Protein AF-A0A7C1KWA6-F1 (afdb_monomer_lite)

Foldseek 3Di:
DDDPPVNVVVVVVVVVVVVVVVVVVPPPPDPPVVVVVVQVPDDPVVVVVVVVVVVVVVLVVCVVVVQHDDFFQDDDPCQQQNWVPVDGGTGQPQLVLLVVLAAGDPRSLVCLLQLGGDLVSLVRNLSRNCNVVPPVCSVVSNVSNCVSRPPDD

Secondary structure (DSSP, 8-state):
----HHHHHHHHHHHHHHHHHHHHH----PPPHHHHHHHHTS-HHHHHHHHHHHHHHHHHHHHHTT-B---BSS--SHHHH--TTS-TTS-B-HHHHHHHT----HHHHHHHHTT-B-GGGHHHHHHHHHHHH-GGGHHHHHHHHHHHS----

Radius of gyration: 26.88 Å; chains: 1; bounding box: 91×32×49 Å

Structure (mmCIF, N/CA/C/O backbone):
data_AF-A0A7C1KWA6-F1
#
_entry.id   AF-A0A7C1KWA6-F1
#
loop_
_atom_site.group_PDB
_atom_site.id
_atom_site.type_symbol
_atom_site.label_atom_id
_atom_site.label_alt_id
_atom_site.label_comp_id
_atom_site.label_asym_id
_atom_site.label_entity_id
_atom_site.label_seq_id
_atom_site.pdbx_PDB_ins_code
_atom_site.Cartn_x
_atom_site.Cartn_y
_atom_site.Cartn_z
_atom_site.occupancy
_atom_site.B_iso_or_equiv
_atom_site.auth_seq_id
_atom_site.auth_comp_id
_atom_site.auth_asym_id
_atom_site.auth_atom_id
_atom_site.pdbx_PDB_model_num
ATOM 1 N N . MET A 1 1 ? 66.734 14.096 1.273 1.00 49.31 1 MET A N 1
ATOM 2 C CA . MET A 1 1 ? 66.541 13.446 -0.042 1.00 49.31 1 MET A CA 1
ATOM 3 C C . MET A 1 1 ? 65.956 14.486 -0.999 1.00 49.31 1 MET A C 1
ATOM 5 O O . MET A 1 1 ? 64.811 14.875 -0.817 1.00 49.31 1 MET A O 1
ATOM 9 N N . LYS A 1 2 ? 66.753 15.061 -1.915 1.00 52.41 2 LYS A N 1
ATOM 10 C CA . LYS A 1 2 ? 66.266 16.070 -2.876 1.00 52.41 2 LYS A CA 1
ATOM 11 C C . LYS A 1 2 ? 65.651 15.327 -4.060 1.00 52.41 2 LYS A C 1
ATOM 13 O O . LYS A 1 2 ? 66.386 14.837 -4.908 1.00 52.41 2 LYS A O 1
ATOM 18 N N . ILE A 1 3 ? 64.327 15.204 -4.090 1.00 55.47 3 ILE A N 1
ATOM 19 C CA . ILE A 1 3 ? 63.632 14.698 -5.277 1.00 55.47 3 ILE A CA 1
ATOM 20 C C . ILE A 1 3 ? 63.893 15.718 -6.388 1.00 55.47 3 ILE A C 1
ATOM 22 O O . ILE A 1 3 ? 63.566 16.899 -6.244 1.00 55.47 3 ILE A O 1
ATOM 26 N N . ALA A 1 4 ? 64.570 15.297 -7.456 1.00 57.50 4 ALA A N 1
ATOM 27 C CA . ALA A 1 4 ? 64.836 16.162 -8.594 1.00 57.50 4 ALA A CA 1
ATOM 28 C C . ALA A 1 4 ? 63.494 16.606 -9.191 1.00 57.50 4 ALA A C 1
ATOM 30 O O . ALA A 1 4 ? 62.612 15.780 -9.424 1.00 57.50 4 ALA A O 1
ATOM 31 N N . LYS A 1 5 ? 63.325 17.912 -9.436 1.00 59.81 5 LYS A N 1
ATOM 32 C CA . LYS A 1 5 ? 62.080 18.486 -9.983 1.00 59.81 5 LYS A CA 1
ATOM 33 C C . LYS A 1 5 ? 61.631 17.781 -11.276 1.00 59.81 5 LYS A C 1
ATOM 35 O O . LYS A 1 5 ? 60.437 17.690 -11.531 1.00 59.81 5 LYS A O 1
ATOM 40 N N . SER A 1 6 ? 62.572 17.220 -12.038 1.00 60.78 6 SER A N 1
ATOM 41 C CA . SER A 1 6 ? 62.321 16.410 -13.235 1.00 60.78 6 SER A CA 1
ATOM 42 C C . SER A 1 6 ? 61.564 15.104 -12.957 1.00 60.78 6 SER A C 1
ATOM 44 O O . SER A 1 6 ? 60.680 14.744 -13.728 1.00 60.78 6 SER A O 1
ATOM 46 N N . SER A 1 7 ? 61.847 14.416 -11.848 1.00 64.75 7 SER A N 1
ATOM 47 C CA . SER A 1 7 ? 61.179 13.158 -11.480 1.00 64.75 7 SER A CA 1
ATOM 48 C C . SER A 1 7 ? 59.737 13.374 -11.015 1.00 64.75 7 SER A C 1
ATOM 50 O O . SER A 1 7 ? 58.882 12.529 -11.262 1.00 64.75 7 SER A O 1
ATOM 52 N N . LEU A 1 8 ? 59.448 14.524 -10.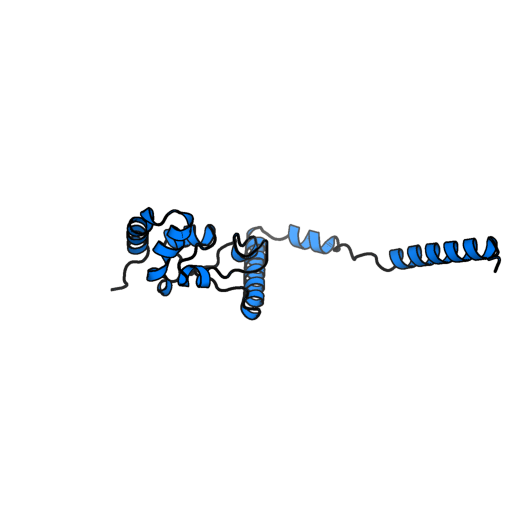394 1.00 70.56 8 LEU A N 1
ATOM 53 C CA . LEU A 1 8 ? 58.088 14.895 -9.994 1.00 70.56 8 LEU A CA 1
ATOM 54 C C . LEU A 1 8 ? 57.211 15.203 -11.218 1.00 70.56 8 LEU A C 1
ATOM 56 O O . LEU A 1 8 ? 56.071 14.755 -11.294 1.00 70.56 8 LEU A O 1
ATOM 60 N N . ILE A 1 9 ? 57.763 15.930 -12.196 1.00 74.75 9 ILE A N 1
ATOM 61 C CA . ILE A 1 9 ? 57.054 16.300 -13.429 1.00 74.75 9 ILE A CA 1
ATOM 62 C C . ILE A 1 9 ? 56.748 15.057 -14.274 1.00 74.75 9 ILE A C 1
ATOM 64 O O . ILE A 1 9 ? 55.634 14.917 -14.774 1.00 74.75 9 ILE A O 1
ATOM 68 N N . LEU A 1 10 ? 57.702 14.126 -14.386 1.00 76.69 10 LEU A N 1
ATOM 69 C CA . LEU A 1 10 ? 57.505 12.883 -15.134 1.00 76.69 10 LEU A CA 1
ATOM 70 C C . LEU A 1 10 ? 56.439 11.985 -14.485 1.00 76.69 10 LEU A C 1
ATOM 72 O O . LEU A 1 10 ? 55.601 11.421 -15.185 1.00 76.69 10 LEU A O 1
ATOM 76 N N . GLY A 1 11 ? 56.427 11.900 -13.150 1.00 79.62 11 GLY A N 1
ATOM 77 C CA . GLY A 1 11 ? 55.391 11.173 -12.414 1.00 79.62 11 GLY A CA 1
ATOM 78 C C . GLY A 1 11 ? 53.995 11.764 -12.629 1.00 79.62 11 GLY A C 1
ATOM 79 O O . GLY A 1 11 ? 53.047 11.025 -12.883 1.00 79.62 11 GLY A O 1
ATOM 80 N N . LEU A 1 12 ? 53.871 13.094 -12.605 1.00 78.81 12 LEU A N 1
ATOM 81 C CA . LEU A 1 12 ? 52.588 13.772 -12.810 1.00 78.81 12 LEU A CA 1
ATOM 82 C C . LEU A 1 12 ? 52.060 13.594 -14.244 1.00 78.81 12 LEU A C 1
ATOM 84 O O . LEU A 1 12 ? 50.865 13.380 -14.444 1.00 78.81 12 LEU A O 1
ATOM 88 N N . ALA A 1 13 ? 52.955 13.621 -15.235 1.00 81.56 13 ALA A N 1
ATOM 89 C CA . ALA A 1 13 ? 52.608 13.367 -16.631 1.00 81.56 13 ALA A CA 1
ATOM 90 C C . ALA A 1 13 ? 52.090 11.934 -16.844 1.00 81.56 13 ALA A C 1
ATOM 92 O O . ALA A 1 13 ? 51.097 11.740 -17.541 1.00 81.56 13 ALA A O 1
ATOM 93 N N . LEU A 1 14 ? 52.705 10.936 -16.200 1.00 82.44 14 LEU A N 1
ATOM 94 C CA . LEU A 1 14 ? 52.256 9.542 -16.289 1.00 82.44 14 LEU A CA 1
ATOM 95 C C . LEU A 1 14 ? 50.877 9.327 -15.656 1.00 82.44 14 LEU A C 1
ATOM 97 O O . LEU A 1 14 ? 50.058 8.613 -16.229 1.00 82.44 14 LEU A O 1
ATOM 101 N N . VAL A 1 15 ? 50.588 9.977 -14.524 1.00 81.38 15 VAL A N 1
ATOM 102 C CA . VAL A 1 15 ? 49.260 9.913 -13.887 1.00 81.38 15 VAL A CA 1
ATOM 103 C C . VAL A 1 15 ? 48.186 10.539 -14.780 1.00 81.38 15 VAL A C 1
ATOM 105 O O . VAL A 1 15 ? 47.103 9.974 -14.917 1.00 81.38 15 VAL A O 1
ATOM 108 N N . LEU A 1 16 ? 48.485 11.662 -15.438 1.00 78.06 16 LEU A N 1
ATOM 109 C CA . LEU A 1 16 ? 47.551 12.302 -16.369 1.00 78.06 16 LEU A CA 1
ATOM 110 C C . LEU A 1 16 ? 47.283 11.435 -17.605 1.00 78.06 16 LEU A C 1
ATOM 112 O O . LEU A 1 16 ? 46.129 11.276 -17.993 1.00 78.06 16 LEU A O 1
ATOM 116 N N . ILE A 1 17 ? 48.320 10.827 -18.188 1.00 80.38 17 ILE A N 1
ATOM 117 C CA . ILE A 1 17 ? 48.172 9.927 -19.343 1.00 80.38 17 ILE A CA 1
ATOM 118 C C . ILE A 1 17 ? 47.377 8.675 -18.952 1.00 80.38 17 ILE A C 1
ATOM 120 O O . ILE A 1 17 ? 46.470 8.275 -19.680 1.00 80.38 17 ILE A O 1
ATOM 124 N N . ALA A 1 18 ? 47.662 8.089 -17.785 1.00 76.44 18 ALA A N 1
ATOM 125 C CA . ALA A 1 18 ? 46.917 6.944 -17.273 1.00 76.44 18 ALA A CA 1
ATOM 126 C C . ALA A 1 18 ? 45.446 7.297 -17.000 1.00 76.44 18 ALA A C 1
ATOM 128 O O . ALA A 1 18 ? 44.563 6.536 -17.386 1.00 76.44 18 ALA A O 1
ATOM 129 N N . GLY A 1 19 ? 45.165 8.465 -16.412 1.00 72.12 19 GLY A N 1
ATOM 130 C CA . GLY A 1 19 ? 43.801 8.945 -16.175 1.00 72.12 19 GLY A CA 1
ATOM 131 C C . GLY A 1 19 ? 43.017 9.197 -17.467 1.00 72.12 19 GLY A C 1
ATOM 132 O O . GLY A 1 19 ? 41.851 8.815 -17.560 1.00 72.12 19 GLY A O 1
ATOM 133 N N . MET A 1 20 ? 43.659 9.767 -18.493 1.00 71.25 20 MET A N 1
ATOM 134 C CA . MET A 1 20 ? 43.040 9.965 -19.811 1.00 71.25 20 MET A CA 1
ATOM 135 C C . MET A 1 20 ? 42.781 8.638 -20.531 1.00 71.25 20 MET A C 1
ATOM 137 O O . MET A 1 20 ? 41.714 8.468 -21.116 1.00 71.25 20 MET A O 1
ATOM 141 N N . ALA A 1 21 ? 43.712 7.681 -20.456 1.00 68.62 21 ALA A N 1
ATOM 142 C CA . ALA A 1 21 ? 43.512 6.346 -21.014 1.00 68.62 21 ALA A CA 1
ATOM 143 C C . ALA A 1 21 ? 42.361 5.618 -20.302 1.00 68.62 21 ALA A C 1
ATOM 145 O O . ALA A 1 21 ? 41.465 5.095 -20.959 1.00 68.62 21 ALA A O 1
ATOM 146 N N . PHE A 1 22 ? 42.325 5.651 -18.967 1.00 64.88 22 PHE A N 1
ATOM 147 C CA . PHE A 1 22 ? 41.283 4.994 -18.175 1.00 64.88 22 PHE A CA 1
ATOM 148 C C . PHE A 1 22 ? 39.890 5.589 -18.442 1.00 64.88 22 PHE A C 1
ATOM 150 O O . PHE A 1 22 ? 38.927 4.846 -18.619 1.00 64.88 22 PHE A O 1
ATOM 157 N N . GLY A 1 23 ? 39.785 6.916 -18.581 1.00 59.53 23 GLY A N 1
ATOM 158 C CA . GLY A 1 23 ? 38.534 7.583 -18.959 1.00 59.53 23 GLY A CA 1
ATOM 159 C C . GLY A 1 23 ? 38.068 7.283 -20.390 1.00 59.53 23 GLY A C 1
ATOM 160 O O . GLY A 1 23 ? 36.869 7.306 -20.656 1.00 59.53 23 GLY A O 1
ATOM 161 N N . TYR A 1 24 ? 38.985 6.964 -21.310 1.00 63.22 24 TYR A N 1
ATOM 162 C CA . TYR A 1 24 ? 38.635 6.601 -22.689 1.00 63.22 24 TYR A CA 1
ATOM 163 C C . TYR A 1 24 ? 38.094 5.166 -22.802 1.00 63.22 24 TYR A C 1
ATOM 165 O O . TYR A 1 24 ? 37.230 4.904 -23.639 1.00 63.22 24 TYR A O 1
ATOM 173 N N . PHE A 1 25 ? 38.567 4.246 -21.952 1.00 60.41 25 PHE A N 1
ATOM 174 C CA . PHE A 1 25 ? 38.104 2.852 -21.927 1.00 60.41 25 PHE A CA 1
ATOM 175 C C . PHE A 1 25 ? 36.845 2.634 -21.078 1.00 60.41 25 PHE A C 1
ATOM 177 O O . PHE A 1 25 ? 36.093 1.702 -21.351 1.00 60.41 25 PHE A O 1
ATOM 184 N N . ILE A 1 26 ? 36.564 3.507 -20.106 1.00 57.12 26 ILE A N 1
ATOM 185 C CA . ILE A 1 26 ? 35.307 3.503 -19.344 1.00 57.12 26 ILE A CA 1
ATOM 186 C C . ILE A 1 26 ? 34.389 4.589 -19.903 1.00 57.12 26 ILE A C 1
ATOM 188 O O . ILE A 1 26 ? 34.019 5.547 -19.226 1.00 57.12 26 ILE A O 1
ATOM 192 N N . LYS A 1 27 ? 34.014 4.458 -21.175 1.00 52.19 27 LYS A N 1
ATOM 193 C CA . LYS A 1 27 ? 32.840 5.169 -21.675 1.00 52.19 27 LYS A CA 1
ATOM 194 C C . LYS A 1 27 ? 31.631 4.385 -21.157 1.00 52.19 27 LYS A C 1
ATOM 196 O O . LYS A 1 27 ? 31.478 3.238 -21.579 1.00 52.19 27 LYS A O 1
ATOM 201 N N . PRO A 1 28 ? 30.795 4.922 -20.246 1.00 56.25 28 PRO A N 1
ATOM 202 C CA . PRO A 1 28 ? 29.521 4.282 -19.964 1.00 56.25 28 PRO A CA 1
ATOM 203 C C . PRO A 1 28 ? 28.805 4.164 -21.306 1.00 56.25 28 PRO A C 1
ATOM 205 O O . PRO A 1 28 ? 28.683 5.151 -22.036 1.00 56.25 28 PRO A O 1
ATOM 208 N N . SER A 1 29 ? 28.442 2.942 -21.679 1.00 59.16 29 SER A N 1
ATOM 209 C CA . SER A 1 29 ? 27.668 2.667 -22.879 1.00 59.16 29 SER A CA 1
ATOM 210 C C . SER A 1 29 ? 26.375 3.464 -22.780 1.00 59.16 29 SER A C 1
ATOM 212 O O . SER A 1 29 ? 25.447 3.066 -22.077 1.00 59.16 29 SER A O 1
ATOM 214 N N . ALA A 1 30 ? 26.344 4.627 -23.433 1.00 56.38 30 ALA A N 1
ATOM 215 C CA . ALA A 1 30 ? 25.108 5.343 -23.670 1.00 56.38 30 ALA A CA 1
ATOM 216 C C . ALA A 1 30 ? 24.150 4.349 -24.344 1.00 56.38 30 ALA A C 1
ATOM 218 O O . ALA A 1 30 ? 24.596 3.619 -25.239 1.00 56.38 30 ALA A O 1
ATOM 219 N N . PRO A 1 31 ? 22.884 4.256 -23.902 1.00 55.25 31 PRO A N 1
ATOM 220 C CA . PRO A 1 31 ? 21.927 3.369 -24.546 1.00 55.25 31 PRO A CA 1
ATOM 221 C C . PRO A 1 31 ? 21.910 3.693 -26.041 1.00 55.25 31 PRO A C 1
ATOM 223 O O . PRO A 1 31 ? 21.858 4.866 -26.417 1.00 55.25 31 PRO A O 1
ATOM 226 N N . SER A 1 32 ? 22.043 2.667 -26.884 1.00 58.00 32 SER A N 1
ATOM 227 C CA . SER A 1 32 ? 22.059 2.850 -28.335 1.00 58.00 32 SER A CA 1
ATOM 228 C C . SER A 1 32 ? 20.782 3.569 -28.777 1.00 58.00 32 SER A C 1
ATOM 230 O O . SER A 1 32 ? 19.706 3.339 -28.219 1.00 58.00 32 SER A O 1
ATOM 232 N N . GLU A 1 33 ? 20.884 4.444 -29.783 1.00 59.38 33 GLU A N 1
ATOM 233 C CA . GLU A 1 33 ? 19.722 5.148 -30.351 1.00 59.38 33 GLU A CA 1
ATOM 234 C C . GLU A 1 33 ? 18.602 4.172 -30.770 1.00 59.38 33 GLU A C 1
ATOM 236 O O . GLU A 1 33 ? 17.418 4.499 -30.662 1.00 59.38 33 GLU A O 1
ATOM 241 N N . ASP A 1 34 ? 18.966 2.936 -31.124 1.00 59.53 34 ASP A N 1
ATOM 242 C CA . ASP A 1 34 ? 18.053 1.841 -31.461 1.00 59.53 34 ASP A CA 1
ATOM 243 C C . ASP A 1 34 ? 17.096 1.457 -30.317 1.00 59.53 34 ASP A C 1
ATOM 245 O O . ASP A 1 34 ? 15.926 1.152 -30.560 1.00 59.53 34 ASP A O 1
ATOM 249 N N . HIS A 1 35 ? 17.539 1.521 -29.056 1.00 60.09 35 HIS A N 1
ATOM 250 C CA . HIS A 1 35 ? 16.692 1.207 -27.897 1.00 60.09 35 HIS A CA 1
ATOM 251 C C . HIS A 1 35 ? 15.621 2.285 -27.664 1.00 60.09 35 HIS A C 1
ATOM 253 O O . HIS A 1 35 ? 14.471 1.978 -27.345 1.00 60.09 35 HIS A O 1
ATOM 259 N N . LEU A 1 36 ? 15.969 3.555 -27.888 1.00 59.09 36 LEU A N 1
ATOM 260 C CA . LEU A 1 36 ? 15.028 4.679 -27.826 1.00 59.09 36 LEU A CA 1
ATOM 261 C C . LEU A 1 36 ? 14.033 4.661 -28.998 1.00 59.09 36 LEU A C 1
ATOM 263 O O . LEU A 1 36 ? 12.856 4.980 -28.807 1.00 59.09 36 LEU A O 1
ATOM 267 N N . ALA A 1 37 ? 14.473 4.248 -30.189 1.00 61.12 37 ALA A N 1
ATOM 268 C CA . ALA A 1 37 ? 13.608 4.076 -31.355 1.00 61.12 37 ALA A CA 1
ATOM 269 C C . ALA A 1 37 ? 12.593 2.932 -31.167 1.00 61.12 37 ALA A C 1
ATOM 271 O O . ALA A 1 37 ? 11.423 3.085 -31.519 1.00 61.12 37 ALA A O 1
ATOM 272 N N . MET A 1 38 ? 12.997 1.821 -30.539 1.00 60.56 38 MET A N 1
ATOM 273 C CA . MET A 1 38 ? 12.090 0.714 -30.206 1.00 60.56 38 MET A CA 1
ATOM 274 C C . MET A 1 38 ? 10.971 1.117 -29.238 1.00 60.56 38 MET A C 1
ATOM 276 O O . MET A 1 38 ? 9.838 0.671 -29.409 1.00 60.56 38 MET A O 1
ATOM 280 N N . ILE A 1 39 ? 11.252 1.965 -28.242 1.00 61.91 39 ILE A N 1
ATOM 281 C CA . ILE A 1 39 ? 10.225 2.448 -27.300 1.00 61.91 39 ILE A CA 1
ATOM 282 C C . ILE A 1 39 ? 9.247 3.399 -28.005 1.00 61.91 39 ILE A C 1
ATOM 284 O O . ILE A 1 39 ? 8.039 3.296 -27.800 1.00 61.91 39 ILE A O 1
ATOM 288 N N . LYS A 1 40 ? 9.746 4.282 -28.881 1.00 65.44 40 LYS A N 1
ATOM 289 C CA . LYS A 1 40 ? 8.910 5.237 -29.632 1.00 65.44 40 LYS A CA 1
ATOM 290 C C . LYS A 1 40 ? 7.966 4.587 -30.648 1.00 65.44 40 LYS A C 1
ATOM 292 O O . LYS A 1 40 ? 6.951 5.195 -30.970 1.00 65.44 40 LYS A O 1
ATOM 297 N N . ASN A 1 41 ? 8.277 3.385 -31.132 1.00 74.88 41 ASN A N 1
ATOM 298 C CA . ASN A 1 41 ? 7.456 2.683 -32.124 1.00 74.88 41 ASN A CA 1
ATOM 299 C C . ASN A 1 41 ? 6.311 1.850 -31.522 1.00 74.88 41 ASN A C 1
ATOM 301 O O . ASN A 1 41 ? 5.496 1.327 -32.279 1.00 74.88 41 ASN A O 1
ATOM 305 N N . LYS A 1 42 ? 6.228 1.720 -30.192 1.00 81.31 42 LYS A N 1
ATOM 306 C CA . LYS A 1 42 ? 5.122 1.019 -29.525 1.00 81.31 42 LYS A CA 1
ATOM 307 C C . LYS A 1 42 ? 3.917 1.934 -29.344 1.00 81.31 42 LYS A C 1
ATOM 309 O O . LYS A 1 42 ? 4.064 3.103 -28.981 1.00 81.31 42 LYS A O 1
ATOM 314 N N . SER A 1 43 ? 2.721 1.384 -29.505 1.00 92.06 43 SER A N 1
ATOM 315 C CA . SER A 1 43 ? 1.480 2.051 -29.112 1.00 92.06 43 SER A CA 1
ATOM 316 C C . SER A 1 43 ? 1.437 2.302 -27.600 1.00 92.06 43 SER A C 1
ATOM 318 O O . SER A 1 43 ? 2.094 1.620 -26.813 1.00 92.06 43 SER A O 1
ATOM 320 N N . ILE A 1 44 ? 0.625 3.269 -27.167 1.00 90.31 44 ILE A N 1
ATOM 321 C CA . ILE A 1 44 ? 0.434 3.559 -25.735 1.00 90.31 44 ILE A CA 1
ATOM 322 C C . ILE A 1 44 ? -0.102 2.337 -24.974 1.00 90.31 44 ILE A C 1
ATOM 324 O O . ILE A 1 44 ? 0.286 2.113 -23.830 1.00 90.31 44 ILE A O 1
ATOM 328 N N . ALA A 1 45 ? -0.954 1.524 -25.606 1.00 91.81 45 ALA A N 1
ATOM 329 C CA . ALA A 1 45 ? -1.467 0.295 -25.006 1.00 91.81 45 ALA A CA 1
ATOM 330 C C . ALA A 1 45 ? -0.335 -0.707 -24.724 1.00 91.81 45 ALA A C 1
ATOM 332 O O . ALA A 1 45 ? -0.200 -1.175 -23.596 1.00 91.81 45 ALA A O 1
ATOM 333 N N . GLU A 1 46 ? 0.542 -0.944 -25.703 1.00 90.44 46 GLU A N 1
ATOM 334 C CA . GLU A 1 46 ? 1.704 -1.828 -25.540 1.00 90.44 46 GLU A CA 1
ATOM 335 C C . GLU A 1 46 ? 2.701 -1.290 -24.506 1.00 90.44 46 GLU A C 1
ATOM 337 O O . GLU A 1 46 ? 3.306 -2.059 -23.760 1.00 90.44 46 GLU A O 1
ATOM 342 N N . GLN A 1 47 ? 2.882 0.032 -24.435 1.00 90.06 47 GLN A N 1
ATOM 343 C CA . GLN A 1 47 ? 3.715 0.653 -23.403 1.00 90.06 47 GLN A CA 1
ATOM 344 C C . GLN A 1 47 ? 3.122 0.440 -22.004 1.00 90.06 47 GLN A C 1
ATOM 346 O O . GLN A 1 47 ? 3.862 0.120 -21.074 1.00 90.06 47 GLN A O 1
ATOM 351 N N . ARG A 1 48 ? 1.797 0.569 -21.854 1.00 90.31 48 ARG A N 1
ATOM 352 C CA . ARG A 1 48 ? 1.095 0.333 -20.586 1.00 90.31 48 ARG A CA 1
ATOM 353 C C . ARG A 1 48 ? 1.217 -1.121 -20.136 1.00 90.31 48 ARG A C 1
ATOM 355 O O . ARG A 1 48 ? 1.540 -1.356 -18.978 1.00 90.31 48 ARG A O 1
ATOM 362 N N . GLU A 1 49 ? 0.980 -2.080 -21.026 1.00 91.75 49 GLU A N 1
ATOM 363 C CA . GLU A 1 49 ? 1.109 -3.510 -20.710 1.00 91.75 49 GLU A CA 1
ATOM 364 C C . GLU A 1 49 ? 2.545 -3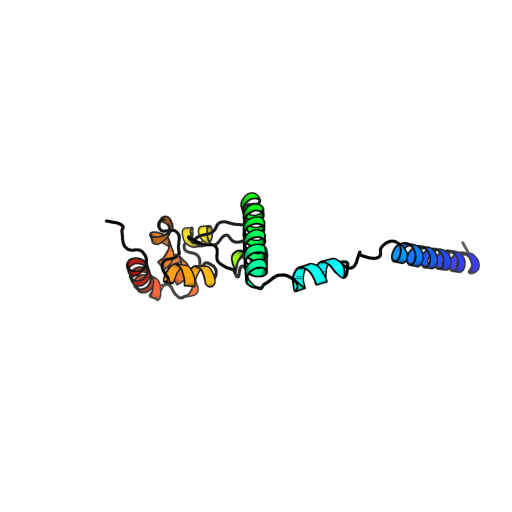.881 -20.331 1.00 91.75 49 GLU A C 1
ATOM 366 O O . GLU A 1 49 ? 2.766 -4.555 -19.325 1.00 91.75 49 GLU A O 1
ATOM 371 N N . ALA A 1 50 ? 3.531 -3.375 -21.079 1.00 90.12 50 ALA A N 1
ATOM 372 C CA . ALA A 1 50 ? 4.938 -3.569 -20.745 1.00 90.12 50 ALA A CA 1
ATOM 373 C C . ALA A 1 50 ? 5.277 -2.988 -19.364 1.00 90.12 50 ALA A C 1
ATOM 375 O O . ALA A 1 50 ? 5.994 -3.619 -18.590 1.00 90.12 50 ALA A O 1
ATOM 376 N N . TRP A 1 51 ? 4.745 -1.807 -19.038 1.00 90.00 51 TRP A N 1
ATOM 377 C CA . TRP A 1 51 ? 4.949 -1.190 -17.733 1.00 90.00 51 TRP A CA 1
ATOM 378 C C . TRP A 1 51 ? 4.310 -2.008 -16.593 1.00 90.00 51 TRP A C 1
ATOM 380 O O . TRP A 1 51 ? 4.968 -2.218 -15.576 1.00 90.00 51 TRP A O 1
ATOM 390 N N . ILE A 1 52 ? 3.091 -2.534 -16.773 1.00 90.88 52 ILE A N 1
ATOM 391 C CA . ILE A 1 52 ? 2.437 -3.415 -15.784 1.00 90.88 52 ILE A CA 1
ATOM 392 C C . ILE A 1 52 ? 3.292 -4.662 -15.523 1.00 90.88 52 ILE A C 1
ATOM 394 O O . ILE A 1 52 ? 3.548 -4.990 -14.368 1.00 90.88 52 ILE A O 1
ATOM 398 N N . GLY A 1 53 ? 3.809 -5.305 -16.575 1.00 92.12 53 GLY A N 1
ATOM 399 C CA . GLY A 1 53 ? 4.674 -6.479 -16.419 1.00 92.12 53 GLY A CA 1
ATOM 400 C C . GLY A 1 53 ? 5.974 -6.177 -15.663 1.00 92.12 53 GLY A C 1
ATOM 401 O O . GLY A 1 53 ? 6.394 -6.956 -14.809 1.00 92.12 53 GLY A O 1
ATOM 402 N N . ILE A 1 54 ? 6.594 -5.020 -15.921 1.00 91.81 54 ILE A N 1
ATOM 403 C CA . ILE A 1 54 ? 7.776 -4.563 -15.168 1.00 91.81 54 ILE A CA 1
ATOM 404 C C . ILE A 1 54 ? 7.413 -4.324 -13.696 1.00 91.81 54 ILE A C 1
ATOM 406 O O . ILE A 1 54 ? 8.143 -4.744 -12.801 1.00 91.81 54 ILE A O 1
ATOM 410 N N . ALA A 1 55 ? 6.277 -3.677 -13.442 1.00 90.75 55 ALA A N 1
ATOM 411 C CA . ALA A 1 55 ? 5.779 -3.404 -12.102 1.00 90.75 55 ALA A CA 1
ATOM 412 C C . ALA A 1 55 ? 5.516 -4.688 -11.297 1.00 90.75 55 ALA A C 1
ATOM 414 O O . ALA A 1 55 ? 5.897 -4.762 -10.128 1.00 90.75 55 ALA A O 1
ATOM 415 N N . ASP A 1 56 ? 4.905 -5.700 -11.917 1.00 92.00 56 ASP A N 1
ATOM 416 C CA . ASP A 1 56 ? 4.696 -7.019 -11.310 1.00 92.00 56 ASP A CA 1
ATOM 417 C C . ASP A 1 56 ? 6.030 -7.697 -10.961 1.00 92.00 56 ASP A C 1
ATOM 419 O O . ASP A 1 56 ? 6.176 -8.225 -9.858 1.00 92.00 56 ASP A O 1
ATOM 423 N N . SER A 1 57 ? 7.022 -7.627 -11.857 1.00 93.31 57 SER A N 1
ATOM 424 C CA . SER A 1 57 ? 8.359 -8.195 -11.623 1.00 93.31 57 SER A CA 1
ATOM 425 C C . SER A 1 57 ? 9.056 -7.552 -10.424 1.00 93.31 57 SER A C 1
ATOM 427 O O . SER A 1 57 ? 9.540 -8.262 -9.546 1.00 93.31 57 SER A O 1
ATOM 429 N N . ILE A 1 58 ? 9.060 -6.215 -10.349 1.00 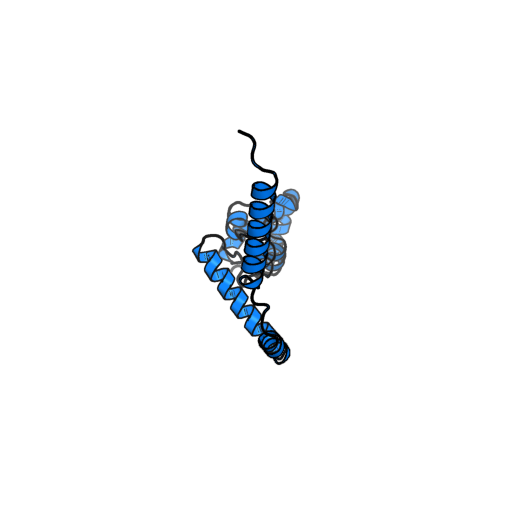90.81 58 ILE A N 1
ATOM 430 C CA . ILE A 1 58 ? 9.669 -5.469 -9.235 1.00 90.81 58 ILE A CA 1
ATOM 431 C C . ILE A 1 58 ? 9.021 -5.867 -7.907 1.00 90.81 58 ILE A C 1
ATOM 433 O O . ILE A 1 58 ? 9.716 -6.140 -6.931 1.00 90.81 58 ILE A O 1
ATOM 437 N N . ARG A 1 59 ? 7.686 -5.940 -7.865 1.00 90.75 59 ARG A N 1
ATOM 438 C CA . ARG A 1 59 ? 6.962 -6.362 -6.660 1.00 90.75 59 ARG A CA 1
ATOM 439 C C . ARG A 1 59 ? 7.305 -7.791 -6.251 1.00 90.75 59 ARG A C 1
ATOM 441 O O . ARG A 1 59 ? 7.454 -8.046 -5.061 1.00 90.75 59 ARG A O 1
ATOM 448 N N . GLY A 1 60 ? 7.457 -8.702 -7.213 1.00 92.38 60 GLY A N 1
ATOM 449 C CA . GLY A 1 60 ? 7.888 -10.076 -6.953 1.00 92.38 60 GLY A CA 1
ATOM 450 C C . GLY A 1 60 ? 9.272 -10.146 -6.303 1.00 92.38 60 GLY A C 1
ATOM 451 O O . GLY A 1 60 ? 9.442 -10.839 -5.302 1.00 92.38 60 GLY A O 1
ATOM 452 N N . GLU A 1 61 ? 10.238 -9.384 -6.820 1.00 92.38 61 GLU A N 1
ATOM 453 C CA . GLU A 1 61 ? 11.586 -9.291 -6.241 1.00 92.38 61 GLU A CA 1
ATOM 454 C C . GLU A 1 61 ? 11.554 -8.702 -4.824 1.00 92.38 61 GLU A C 1
ATOM 456 O O . GLU A 1 61 ? 12.096 -9.297 -3.892 1.00 92.38 61 GLU A O 1
ATOM 461 N N . LEU A 1 62 ? 10.833 -7.594 -4.621 1.00 89.94 62 LEU A N 1
ATOM 462 C CA . LEU A 1 62 ? 10.674 -6.988 -3.297 1.00 89.94 62 LEU A CA 1
ATOM 463 C C . LEU A 1 62 ? 9.988 -7.938 -2.305 1.00 89.94 62 LEU A C 1
ATOM 465 O O . LEU A 1 62 ? 10.380 -7.988 -1.141 1.00 89.94 62 LEU A O 1
ATOM 469 N N . ALA A 1 63 ? 9.000 -8.721 -2.745 1.00 91.38 63 ALA A N 1
ATOM 470 C CA . ALA A 1 63 ? 8.316 -9.693 -1.893 1.00 91.38 63 ALA A CA 1
ATOM 471 C C . ALA A 1 63 ? 9.275 -10.795 -1.420 1.00 91.38 63 ALA A C 1
ATOM 473 O O . ALA A 1 63 ? 9.260 -11.165 -0.247 1.00 91.38 63 ALA A O 1
ATOM 474 N N . MET A 1 64 ? 10.155 -11.278 -2.304 1.00 93.00 64 MET A N 1
ATOM 475 C CA . MET A 1 64 ? 11.195 -12.250 -1.945 1.00 93.00 64 MET A CA 1
ATOM 476 C C . MET A 1 64 ? 12.208 -11.688 -0.941 1.00 93.00 64 MET A C 1
ATOM 478 O O . MET A 1 64 ? 12.737 -12.438 -0.122 1.00 93.00 64 MET A O 1
ATOM 482 N N . GLU A 1 65 ? 12.461 -10.381 -0.981 1.00 90.88 65 GLU A N 1
ATOM 483 C CA . GLU A 1 65 ? 13.307 -9.678 -0.012 1.00 90.88 65 GLU A CA 1
ATOM 484 C C . GLU A 1 65 ? 12.575 -9.312 1.293 1.00 90.88 65 GLU A C 1
ATOM 486 O O . GLU A 1 65 ? 13.194 -8.757 2.199 1.00 90.88 65 GLU A O 1
ATOM 491 N N . GLY A 1 66 ? 11.273 -9.608 1.410 1.00 89.44 66 GLY A N 1
ATOM 492 C CA . GLY A 1 66 ? 10.448 -9.217 2.560 1.00 89.44 66 GLY A CA 1
ATOM 493 C C . GLY A 1 66 ? 10.091 -7.727 2.598 1.00 89.44 66 GLY A C 1
ATOM 494 O O . GLY A 1 66 ? 9.659 -7.223 3.630 1.00 89.44 66 GLY A O 1
ATOM 495 N N . LYS A 1 67 ? 10.265 -7.021 1.478 1.00 88.25 67 LYS A N 1
ATOM 496 C CA . LYS A 1 67 ? 10.059 -5.573 1.316 1.00 88.25 67 LYS A CA 1
ATOM 497 C C . LYS A 1 67 ? 8.727 -5.213 0.665 1.00 88.25 67 LYS A C 1
ATOM 499 O O . LYS A 1 67 ? 8.486 -4.050 0.348 1.00 88.25 67 LYS A O 1
ATOM 504 N N . TYR A 1 68 ? 7.873 -6.196 0.410 1.00 90.69 68 TYR A N 1
ATOM 505 C CA . TYR A 1 68 ? 6.572 -5.985 -0.208 1.00 90.69 68 TYR A CA 1
ATOM 506 C C . TYR A 1 68 ? 5.532 -6.930 0.388 1.00 90.69 68 TYR A C 1
ATOM 508 O O . TYR A 1 68 ? 5.637 -8.146 0.245 1.00 90.69 68 TYR A O 1
ATOM 516 N N . ASP A 1 69 ? 4.519 -6.349 1.025 1.00 90.81 69 ASP A N 1
ATOM 517 C CA . ASP A 1 69 ? 3.371 -7.038 1.610 1.00 90.81 69 ASP A CA 1
ATOM 518 C C . ASP A 1 69 ? 2.112 -6.180 1.406 1.00 90.81 69 ASP A C 1
ATOM 520 O O . ASP A 1 69 ? 1.800 -5.262 2.175 1.00 90.81 69 ASP A O 1
ATOM 524 N N . CYS A 1 70 ? 1.435 -6.415 0.279 1.00 91.69 70 CYS A N 1
ATOM 525 C CA . CYS A 1 70 ? 0.306 -5.599 -0.156 1.00 91.69 70 CYS A CA 1
ATOM 526 C C . CYS A 1 70 ? -0.952 -5.875 0.674 1.00 91.69 70 CYS A C 1
ATOM 528 O O . CYS A 1 70 ? -1.265 -7.017 0.994 1.00 91.69 70 CYS A O 1
ATOM 530 N N . CYS A 1 71 ? -1.705 -4.818 0.972 1.00 93.69 71 CYS A N 1
ATOM 531 C CA . CYS A 1 71 ? -2.954 -4.875 1.731 1.00 93.69 71 CYS A CA 1
ATOM 532 C C . CYS A 1 71 ? -4.219 -4.725 0.868 1.00 93.69 71 CYS A C 1
ATOM 534 O O . CYS A 1 71 ? -5.309 -4.562 1.419 1.00 93.69 71 CYS A O 1
ATOM 536 N N . LEU A 1 72 ? 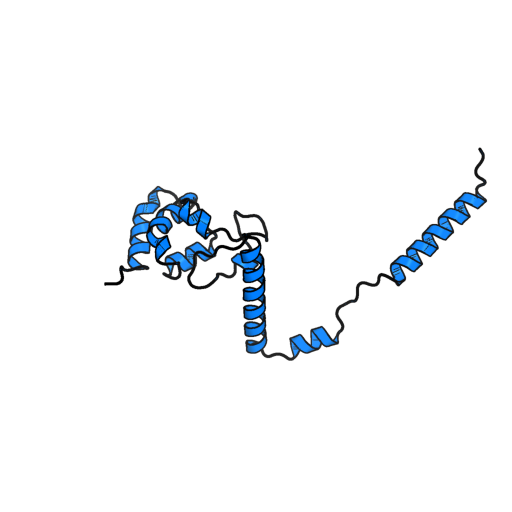-4.067 -4.716 -0.460 1.00 95.06 72 LEU A N 1
ATOM 537 C CA . LEU A 1 72 ? -5.124 -4.467 -1.442 1.00 95.06 72 LEU A CA 1
ATOM 538 C C . LEU A 1 72 ? -5.322 -5.677 -2.360 1.00 95.06 72 LEU A C 1
ATOM 540 O O . LEU A 1 72 ? -4.376 -6.428 -2.601 1.00 95.06 72 LEU A O 1
ATOM 544 N N . ASP A 1 73 ? -6.512 -5.793 -2.949 1.00 93.50 73 ASP A N 1
ATOM 545 C CA . ASP A 1 73 ? -6.824 -6.788 -3.985 1.00 93.50 73 ASP A CA 1
ATOM 546 C C . ASP A 1 73 ? -5.980 -6.580 -5.247 1.00 93.50 73 ASP A C 1
ATOM 548 O O . ASP A 1 73 ? -5.564 -7.529 -5.918 1.00 93.50 73 ASP A O 1
ATOM 552 N N . LYS A 1 74 ? -5.725 -5.309 -5.581 1.00 91.50 74 LYS A N 1
ATOM 553 C CA . LYS A 1 74 ? -4.828 -4.899 -6.659 1.00 91.50 74 LYS A CA 1
ATOM 554 C C . LYS A 1 74 ? -3.766 -3.948 -6.116 1.00 91.50 74 LYS A C 1
ATOM 556 O O . LYS A 1 74 ? -4.103 -2.992 -5.422 1.00 91.50 74 LYS A O 1
ATOM 561 N N . PRO A 1 75 ? -2.487 -4.161 -6.456 1.00 90.50 75 PRO A N 1
ATOM 562 C CA . PRO A 1 75 ? -1.412 -3.285 -6.011 1.00 90.50 75 PRO A CA 1
ATOM 563 C C . PRO A 1 75 ? -1.609 -1.834 -6.451 1.00 90.50 75 PRO A C 1
ATOM 565 O O . PRO A 1 75 ? -1.859 -1.568 -7.626 1.00 90.50 75 PRO A O 1
ATOM 568 N N . CYS A 1 76 ? -1.428 -0.903 -5.515 1.00 87.81 76 CYS A N 1
ATOM 569 C CA . CYS A 1 76 ? -1.411 0.528 -5.802 1.00 87.81 76 CYS A CA 1
ATOM 570 C C . CYS A 1 76 ? -0.118 0.942 -6.529 1.00 87.81 76 CYS A C 1
ATOM 572 O O . CYS A 1 76 ? 0.818 0.157 -6.687 1.00 87.81 76 CYS A O 1
ATOM 574 N N . TRP A 1 77 ? -0.023 2.189 -6.970 1.00 85.12 77 TRP A N 1
ATOM 575 C CA . TRP A 1 77 ? 1.146 2.709 -7.678 1.00 85.12 77 TRP A CA 1
ATOM 576 C C . TRP A 1 77 ? 2.283 3.108 -6.730 1.00 85.12 77 TRP A C 1
ATOM 578 O O . TRP A 1 77 ? 3.470 2.948 -7.039 1.00 85.12 77 TRP A O 1
ATOM 588 N N . TYR A 1 78 ? 1.927 3.566 -5.532 1.00 85.94 78 TYR A N 1
ATOM 589 C CA . TYR A 1 78 ? 2.870 4.008 -4.506 1.00 85.94 78 TYR A CA 1
ATOM 590 C C . TYR A 1 78 ? 3.811 2.895 -4.061 1.00 85.94 78 TYR A C 1
ATOM 592 O O . TYR A 1 78 ? 4.978 3.166 -3.788 1.00 85.94 78 TYR A O 1
ATOM 600 N N . CYS A 1 79 ? 3.377 1.635 -4.104 1.00 79.81 79 CYS A N 1
ATOM 601 C CA . CYS A 1 79 ? 4.240 0.516 -3.732 1.00 79.81 79 CYS A CA 1
ATOM 602 C C . CYS A 1 79 ? 5.516 0.380 -4.587 1.00 79.81 79 CYS A C 1
ATOM 604 O O . CYS A 1 79 ? 6.457 -0.273 -4.150 1.00 79.81 79 CYS A O 1
ATOM 606 N N . ILE A 1 80 ? 5.564 1.005 -5.771 1.00 82.06 80 ILE A N 1
ATOM 607 C CA . ILE A 1 80 ? 6.745 1.029 -6.650 1.00 82.06 80 ILE A CA 1
ATOM 608 C C . ILE A 1 80 ? 7.407 2.411 -6.669 1.00 82.06 80 ILE A C 1
ATOM 610 O O . ILE A 1 80 ? 8.621 2.507 -6.822 1.00 82.06 80 ILE A O 1
ATOM 614 N N . GLN A 1 81 ? 6.633 3.493 -6.544 1.00 76.31 81 GLN A N 1
ATOM 615 C CA . GLN A 1 81 ? 7.165 4.851 -6.701 1.00 76.31 81 GLN A CA 1
ATOM 616 C C . GLN A 1 81 ? 7.554 5.543 -5.400 1.00 76.31 81 GLN A C 1
ATOM 618 O O . GLN A 1 81 ? 8.509 6.320 -5.373 1.00 76.31 81 GLN A O 1
ATOM 623 N N . LYS A 1 82 ? 6.759 5.359 -4.346 1.00 68.00 82 LYS A N 1
ATOM 624 C CA . LYS A 1 82 ? 6.868 6.141 -3.119 1.00 68.00 82 LYS A CA 1
ATOM 625 C C . LYS A 1 82 ? 6.125 5.452 -1.989 1.00 68.00 82 LYS A C 1
ATOM 627 O O . LYS A 1 82 ? 4.911 5.314 -2.036 1.00 68.00 82 LYS A O 1
ATOM 632 N N . THR A 1 83 ? 6.826 5.174 -0.903 1.00 59.53 83 THR A N 1
ATOM 633 C CA . THR A 1 83 ? 6.246 4.610 0.320 1.00 59.53 83 THR A CA 1
ATOM 634 C C . THR A 1 83 ? 6.424 5.602 1.478 1.00 59.53 83 THR A C 1
ATOM 636 O O . THR A 1 83 ? 7.364 5.486 2.263 1.00 59.53 83 THR A O 1
ATOM 639 N N . PRO A 1 84 ? 5.571 6.648 1.594 1.00 53.75 84 PRO A N 1
ATOM 640 C CA . PRO A 1 84 ? 5.680 7.636 2.669 1.00 53.75 84 PRO A CA 1
ATOM 641 C C . PRO A 1 84 ? 5.551 6.955 4.037 1.00 53.75 84 PRO A C 1
ATOM 643 O O . PRO A 1 84 ? 4.571 6.263 4.273 1.00 53.75 84 PRO A O 1
ATOM 646 N N . GLY A 1 85 ? 6.517 7.170 4.936 1.00 55.66 85 GLY A N 1
ATOM 647 C CA . GLY A 1 85 ? 6.574 6.499 6.246 1.00 55.66 85 GLY A CA 1
ATOM 648 C C . GLY A 1 85 ? 7.505 5.281 6.301 1.00 55.66 85 GLY A C 1
ATOM 649 O O . GLY A 1 85 ? 7.994 4.976 7.381 1.00 55.66 85 GLY A O 1
ATOM 650 N N . HIS A 1 86 ? 7.858 4.696 5.149 1.00 55.91 86 HIS A N 1
ATOM 651 C CA . HIS A 1 86 ? 8.765 3.538 5.016 1.00 55.91 86 HIS A CA 1
ATOM 652 C C . HIS A 1 86 ? 10.092 3.896 4.323 1.00 55.91 86 HIS A C 1
ATOM 654 O O . HIS A 1 86 ? 10.780 3.041 3.778 1.00 55.91 86 HIS A O 1
ATOM 660 N N . GLY A 1 87 ? 10.442 5.188 4.315 1.00 54.28 87 GLY A N 1
ATOM 661 C CA . GLY A 1 87 ? 11.567 5.731 3.550 1.00 54.28 87 GLY A CA 1
ATOM 662 C C . GLY A 1 87 ? 11.214 6.031 2.088 1.00 54.28 87 GLY A C 1
ATOM 663 O O . GLY A 1 87 ? 10.285 5.464 1.513 1.00 54.28 87 GLY A O 1
ATOM 664 N N . GLU A 1 88 ? 11.934 6.972 1.472 1.00 52.31 88 GLU A N 1
ATOM 665 C CA . GLU A 1 88 ? 11.848 7.174 0.023 1.00 52.31 88 GLU A CA 1
ATOM 666 C C . GLU A 1 88 ? 12.386 5.924 -0.692 1.00 52.31 88 GLU A C 1
ATOM 668 O O . GLU A 1 88 ? 13.580 5.642 -0.647 1.00 52.31 88 GLU A O 1
ATOM 673 N N . GLY A 1 89 ? 11.490 5.187 -1.353 1.00 57.34 89 GLY A N 1
ATOM 674 C CA . GLY A 1 89 ? 11.831 4.244 -2.418 1.00 57.34 89 GLY A CA 1
ATOM 675 C C . GLY A 1 89 ? 12.340 2.856 -2.023 1.00 57.34 89 GLY A C 1
ATOM 676 O O . GLY A 1 89 ? 13.213 2.365 -2.730 1.00 57.34 89 GLY A O 1
ATOM 677 N N . ALA A 1 90 ? 11.838 2.191 -0.973 1.00 63.62 90 ALA A N 1
ATOM 678 C CA . ALA A 1 90 ? 12.374 0.856 -0.661 1.00 63.62 90 ALA A CA 1
ATOM 679 C C . ALA A 1 90 ? 11.379 -0.228 -0.231 1.00 63.62 90 ALA A C 1
ATOM 681 O O . ALA A 1 90 ? 11.580 -1.371 -0.635 1.00 63.62 90 ALA A O 1
ATOM 682 N N . GLU A 1 91 ? 10.348 0.061 0.568 1.00 80.44 91 GLU A N 1
ATOM 683 C CA . GLU A 1 91 ? 9.577 -1.020 1.204 1.00 80.44 91 GLU A CA 1
ATOM 684 C C . GLU A 1 91 ? 8.087 -0.684 1.314 1.00 80.44 91 GLU A C 1
ATOM 686 O O . GLU A 1 91 ? 7.698 0.368 1.818 1.00 80.44 91 GLU A O 1
ATOM 691 N N . CYS A 1 92 ? 7.236 -1.593 0.842 1.00 87.44 92 CYS A N 1
ATOM 692 C CA . CYS A 1 92 ? 5.792 -1.543 1.028 1.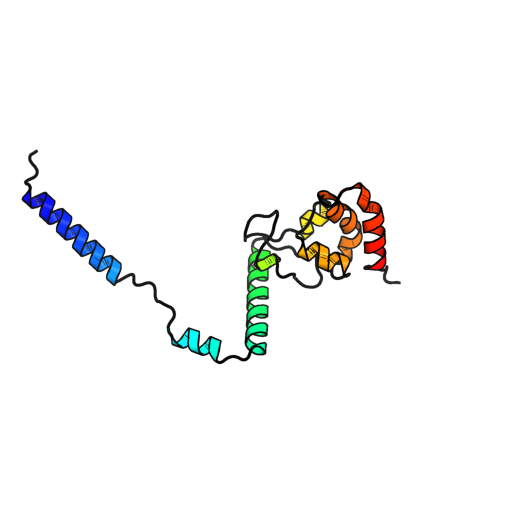00 87.44 92 CYS A CA 1
ATOM 693 C C . CYS A 1 92 ? 5.400 -2.548 2.115 1.00 87.44 92 CYS A C 1
ATOM 695 O O . CYS A 1 92 ? 5.187 -3.721 1.826 1.00 87.44 92 CYS A O 1
ATOM 697 N N . THR A 1 93 ? 5.284 -2.082 3.358 1.00 88.75 93 THR A N 1
ATOM 698 C CA . THR A 1 93 ? 4.862 -2.903 4.509 1.00 88.75 93 THR A CA 1
ATOM 699 C C . THR A 1 93 ? 3.480 -2.506 5.035 1.00 88.75 93 THR A C 1
ATOM 701 O O . THR A 1 93 ? 3.152 -2.777 6.187 1.00 88.75 93 THR A O 1
ATOM 704 N N . CYS A 1 94 ? 2.647 -1.884 4.188 1.00 91.12 94 CYS A N 1
ATOM 705 C CA . CYS A 1 94 ? 1.357 -1.311 4.585 1.00 91.12 94 CYS A CA 1
ATOM 706 C C . CYS A 1 94 ? 0.399 -2.322 5.219 1.00 91.12 94 CYS A C 1
ATOM 708 O O . CYS A 1 94 ? -0.397 -1.947 6.079 1.00 91.12 94 CYS A O 1
ATOM 710 N N . ARG A 1 95 ? 0.474 -3.605 4.844 1.00 94.69 95 ARG A N 1
ATOM 711 C CA . ARG A 1 95 ? -0.304 -4.651 5.517 1.00 94.69 95 ARG A CA 1
ATOM 712 C C . ARG A 1 95 ? 0.075 -4.789 6.990 1.00 94.69 95 ARG A C 1
ATOM 714 O O . ARG A 1 95 ? -0.818 -4.882 7.830 1.00 94.69 95 ARG A O 1
ATOM 721 N N . GLN A 1 96 ? 1.366 -4.770 7.309 1.00 93.50 96 GLN A N 1
ATOM 722 C CA . GLN A 1 96 ? 1.835 -4.855 8.688 1.00 93.50 96 GLN A CA 1
ATOM 723 C C . GLN A 1 96 ? 1.419 -3.622 9.495 1.00 93.50 96 GLN A C 1
ATOM 725 O O . GLN A 1 96 ? 0.997 -3.768 10.642 1.00 93.50 96 GLN A O 1
ATOM 730 N N . ASP A 1 97 ? 1.469 -2.433 8.894 1.00 92.75 97 ASP A N 1
ATOM 731 C CA . ASP A 1 97 ? 0.999 -1.208 9.551 1.00 92.75 97 ASP A CA 1
ATOM 732 C C . ASP A 1 97 ? -0.484 -1.314 9.884 1.00 92.75 97 ASP A C 1
ATOM 734 O O . ASP A 1 97 ? -0.878 -1.071 11.020 1.00 92.75 97 ASP A O 1
ATOM 738 N N . ILE A 1 98 ? -1.299 -1.773 8.930 1.00 96.56 98 ILE A N 1
ATOM 739 C CA . ILE A 1 98 ? -2.733 -1.980 9.139 1.00 96.56 98 ILE A CA 1
ATOM 740 C C . ILE A 1 98 ? -2.974 -2.938 10.306 1.00 96.56 98 ILE A C 1
ATOM 742 O O . ILE A 1 98 ? -3.720 -2.597 11.221 1.00 96.56 98 ILE A O 1
ATOM 746 N N . LEU A 1 99 ? -2.299 -4.091 10.330 1.00 97.38 99 LEU A N 1
ATOM 747 C CA . LEU A 1 99 ? -2.412 -5.059 11.429 1.00 97.38 99 LEU A CA 1
ATOM 748 C C . LEU A 1 99 ? -2.009 -4.464 12.788 1.00 97.38 99 LEU A C 1
ATOM 750 O O . LEU A 1 99 ? -2.593 -4.814 13.815 1.00 97.38 99 LEU A O 1
ATOM 754 N N . ASN A 1 100 ? -1.052 -3.538 12.796 1.00 96.69 100 ASN A N 1
ATOM 755 C CA . ASN A 1 100 ? -0.609 -2.827 13.994 1.00 96.69 100 ASN A CA 1
ATOM 756 C C . ASN A 1 100 ? -1.537 -1.659 14.384 1.00 96.69 100 ASN A C 1
ATOM 758 O O . ASN A 1 100 ? -1.365 -1.064 15.450 1.00 96.69 100 ASN A O 1
ATOM 762 N N . GLY A 1 101 ? -2.546 -1.338 13.568 1.00 96.19 101 GLY A N 1
ATOM 763 C CA . GLY A 1 101 ? -3.377 -0.147 13.737 1.00 96.19 101 GLY A CA 1
ATOM 764 C C . GLY A 1 101 ? -2.614 1.148 13.448 1.00 96.19 101 GLY A C 1
ATOM 765 O O . GLY A 1 101 ? -2.944 2.190 14.007 1.00 96.19 101 GLY A O 1
ATOM 766 N N . GLU A 1 102 ? -1.590 1.077 12.603 1.00 94.38 102 GLU A N 1
ATOM 767 C CA . GLU A 1 102 ? -0.781 2.194 12.134 1.00 94.38 102 GLU A CA 1
ATOM 768 C C . GLU A 1 102 ? -1.206 2.634 10.726 1.00 94.38 102 GLU A C 1
ATOM 770 O O . GLU A 1 102 ? -1.881 1.922 9.991 1.00 94.38 102 GLU A O 1
ATOM 775 N N . HIS A 1 103 ? -0.829 3.854 10.348 1.00 92.31 103 HIS A N 1
ATOM 776 C CA . HIS A 1 103 ? -1.400 4.530 9.187 1.00 92.31 103 HIS A CA 1
ATOM 777 C C . HIS A 1 103 ? -0.672 4.093 7.910 1.00 92.31 103 HIS A C 1
ATOM 779 O O . HIS A 1 103 ? 0.505 4.449 7.777 1.00 92.31 103 HIS A O 1
ATOM 785 N N . PRO A 1 104 ? -1.342 3.414 6.954 1.00 91.88 104 PRO A N 1
ATOM 786 C CA . PRO A 1 104 ? -0.711 2.966 5.715 1.00 91.88 104 PRO A CA 1
ATOM 787 C C . PRO A 1 104 ? -0.463 4.145 4.759 1.00 91.88 104 PRO A C 1
ATOM 789 O O . PRO A 1 104 ? -0.727 5.311 5.073 1.00 91.88 104 PRO A O 1
ATOM 792 N N . CYS A 1 105 ? 0.064 3.878 3.563 1.00 89.62 105 CYS A N 1
ATOM 793 C CA . CYS A 1 105 ? 0.263 4.932 2.570 1.00 89.62 105 CYS A CA 1
ATOM 794 C C . CYS A 1 105 ? -1.076 5.504 2.057 1.00 89.62 105 CYS A C 1
ATOM 796 O O . CYS A 1 105 ? -2.117 4.852 2.112 1.00 89.62 105 CYS A O 1
ATOM 798 N N . GLY A 1 106 ? -1.045 6.731 1.524 1.00 90.06 106 GLY A N 1
ATOM 799 C CA . GLY A 1 106 ? -2.259 7.436 1.097 1.00 90.06 106 GLY A CA 1
ATOM 800 C C . GLY A 1 106 ? -3.059 6.725 -0.002 1.00 90.06 106 GLY A C 1
ATOM 801 O O . GLY A 1 106 ? -4.284 6.755 0.044 1.00 90.06 106 GLY A O 1
ATOM 802 N N . GLU A 1 107 ? -2.398 6.048 -0.949 1.00 91.44 107 GLU A N 1
ATOM 803 C CA . GLU A 1 107 ? -3.114 5.273 -1.976 1.00 91.44 107 GLU A CA 1
ATOM 804 C C . GLU A 1 107 ? -3.798 4.037 -1.390 1.00 91.44 107 GLU A C 1
ATOM 806 O O . GLU A 1 107 ? -4.934 3.756 -1.750 1.00 91.44 107 GLU A O 1
ATOM 811 N N . CYS A 1 108 ? -3.167 3.341 -0.436 1.00 93.31 108 CYS A N 1
ATOM 812 C CA . CYS A 1 108 ? -3.826 2.239 0.262 1.00 93.31 108 CYS A CA 1
ATOM 813 C C . CYS A 1 108 ? -5.085 2.713 0.992 1.00 93.31 108 CYS A C 1
ATOM 815 O O . CYS A 1 108 ? -6.089 2.017 0.952 1.00 93.31 108 CYS A O 1
ATOM 817 N N . ILE A 1 109 ? -5.063 3.896 1.615 1.00 95.25 109 ILE A N 1
ATOM 818 C CA . ILE A 1 109 ? -6.251 4.460 2.273 1.00 95.25 109 ILE A CA 1
ATOM 819 C C . ILE A 1 109 ? -7.368 4.715 1.263 1.00 95.25 109 ILE A C 1
ATOM 821 O O . ILE A 1 109 ? -8.499 4.323 1.526 1.00 95.25 109 ILE A O 1
ATOM 825 N N . GLY A 1 110 ? -7.060 5.345 0.126 1.00 95.25 110 GLY A N 1
ATOM 826 C CA . GLY A 1 110 ? -8.049 5.604 -0.925 1.00 95.25 110 GLY A CA 1
ATOM 827 C C . GLY A 1 110 ? -8.715 4.317 -1.406 1.00 95.25 110 GLY A C 1
ATOM 828 O O . GLY A 1 110 ? -9.927 4.180 -1.301 1.00 95.25 110 GLY A O 1
ATOM 829 N N . GLU A 1 111 ? -7.911 3.333 -1.808 1.00 96.81 111 GLU A N 1
ATOM 830 C CA . GLU A 1 111 ? -8.398 2.034 -2.291 1.00 96.81 111 GLU A CA 1
ATOM 831 C C . GLU A 1 111 ? -9.173 1.267 -1.207 1.00 96.81 111 GLU A C 1
ATOM 833 O O . GLU A 1 111 ? -10.201 0.653 -1.486 1.00 96.81 111 GLU A O 1
ATOM 838 N N . ILE A 1 112 ? -8.745 1.340 0.059 1.00 97.31 112 ILE A N 1
ATOM 839 C CA . ILE A 1 112 ? -9.490 0.745 1.174 1.00 97.31 112 ILE A CA 1
ATOM 840 C C . ILE A 1 112 ? -10.872 1.396 1.308 1.00 97.31 112 ILE A C 1
ATOM 842 O O . ILE A 1 112 ? -11.862 0.682 1.459 1.00 97.31 112 ILE A O 1
ATOM 846 N N . LEU A 1 113 ? -10.953 2.724 1.233 1.00 97.12 113 LEU A N 1
ATOM 847 C CA . LEU A 1 113 ? -12.209 3.475 1.314 1.00 97.12 113 LEU A CA 1
ATOM 848 C C . LEU A 1 113 ? -13.087 3.343 0.057 1.00 97.12 113 LEU A C 1
ATOM 850 O O . LEU A 1 113 ? -14.234 3.780 0.080 1.00 97.12 113 LEU A O 1
ATOM 854 N N . GLU A 1 114 ? -12.576 2.714 -1.001 1.00 96.38 114 GLU A N 1
ATOM 855 C CA . GLU A 1 114 ? -13.317 2.332 -2.210 1.00 96.38 114 GLU A CA 1
ATOM 856 C C . GLU A 1 114 ? -13.704 0.839 -2.231 1.00 96.38 114 GLU A C 1
ATOM 858 O O . GLU A 1 114 ? -14.350 0.378 -3.171 1.00 96.38 114 GLU A O 1
ATOM 863 N N . GLY A 1 115 ? -13.354 0.071 -1.190 1.00 96.38 115 GLY A N 1
ATOM 864 C CA . GLY A 1 115 ? -13.686 -1.356 -1.102 1.00 96.38 115 GLY A CA 1
ATOM 865 C C . GLY A 1 115 ? -12.707 -2.285 -1.831 1.00 96.38 115 GLY A C 1
ATOM 866 O O . GLY A 1 115 ? -13.081 -3.394 -2.202 1.00 96.38 115 GLY A O 1
ATOM 867 N N . HIS A 1 116 ? -11.471 -1.844 -2.080 1.00 96.81 116 HIS A N 1
ATOM 868 C CA . HIS A 1 116 ? -10.434 -2.594 -2.812 1.00 96.81 116 HIS A CA 1
ATOM 869 C C . HIS A 1 116 ? -9.307 -3.140 -1.916 1.00 96.81 116 HIS A C 1
ATOM 871 O O . HIS A 1 116 ? -8.253 -3.569 -2.392 1.00 96.81 116 HIS A O 1
ATOM 877 N N . GLY A 1 117 ? -9.511 -3.111 -0.604 1.00 96.75 117 GLY A N 1
ATOM 878 C CA . GLY A 1 117 ? -8.664 -3.748 0.393 1.00 96.75 117 GLY A CA 1
ATOM 879 C C . GLY A 1 117 ? -8.903 -5.258 0.507 1.00 96.75 117 GLY A C 1
ATOM 880 O O . GLY A 1 117 ? -9.985 -5.754 0.214 1.00 96.75 117 GLY A O 1
ATOM 881 N N . LEU A 1 118 ? -7.905 -5.994 1.000 1.00 96.25 118 LEU A N 1
ATOM 882 C CA . LEU A 1 118 ? -8.075 -7.399 1.379 1.00 96.25 118 LEU A CA 1
ATOM 883 C C . LEU A 1 118 ? -9.133 -7.564 2.485 1.00 96.25 118 LEU A C 1
ATOM 885 O O . LEU A 1 118 ? -8.940 -7.111 3.615 1.00 96.25 118 LEU A O 1
ATOM 889 N N . ALA A 1 119 ? -10.229 -8.263 2.186 1.00 94.56 119 ALA A N 1
ATOM 890 C CA . ALA A 1 119 ? -11.379 -8.397 3.084 1.00 94.56 119 ALA A CA 1
ATOM 891 C C . ALA A 1 119 ? -11.023 -8.902 4.499 1.00 94.56 119 ALA A C 1
ATOM 893 O O . ALA A 1 119 ? -11.633 -8.4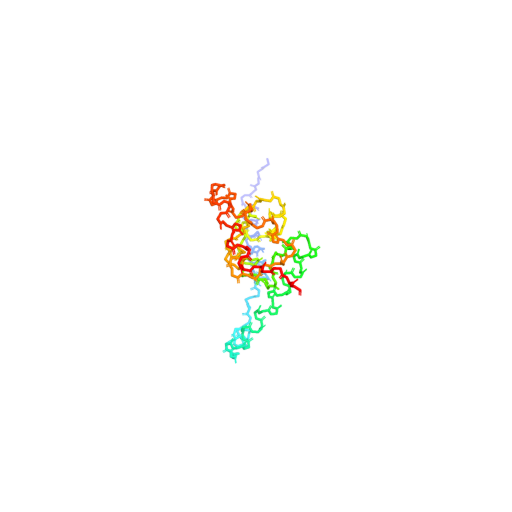70 5.479 1.00 94.56 119 ALA A O 1
ATOM 894 N N . GLU A 1 120 ? -10.010 -9.761 4.652 1.00 95.62 120 GLU A N 1
ATOM 895 C CA . GLU A 1 120 ? -9.572 -10.252 5.965 1.00 95.62 120 GLU A CA 1
ATOM 896 C C . GLU A 1 120 ? -8.965 -9.167 6.871 1.00 95.62 120 GLU A C 1
ATOM 898 O O . GLU A 1 120 ? -8.887 -9.345 8.088 1.00 95.62 120 GLU A O 1
ATOM 903 N N . LEU A 1 121 ? -8.542 -8.037 6.299 1.00 97.38 121 LEU A N 1
ATOM 904 C CA . LEU A 1 121 ? -7.991 -6.900 7.033 1.00 97.38 121 LEU A CA 1
ATOM 905 C C . LEU A 1 121 ? -9.070 -5.893 7.459 1.00 97.38 121 LEU A C 1
ATOM 907 O O . LEU A 1 121 ? -8.758 -4.959 8.202 1.00 97.38 121 LEU A O 1
ATOM 911 N N . LYS A 1 122 ? -10.334 -6.096 7.060 1.00 97.50 122 LYS A N 1
ATOM 912 C CA . LYS A 1 122 ? -11.479 -5.240 7.418 1.00 97.50 122 LYS A CA 1
ATOM 913 C C . LYS A 1 122 ? -11.506 -4.828 8.900 1.00 97.50 122 LYS A C 1
ATOM 915 O O . LYS A 1 122 ? -11.683 -3.635 9.151 1.00 97.50 122 LYS A O 1
ATOM 920 N N . PRO A 1 123 ? -11.279 -5.724 9.887 1.00 97.56 123 PRO A N 1
ATOM 921 C CA . PRO A 1 123 ? -11.327 -5.353 11.307 1.00 97.56 123 PRO A CA 1
ATOM 922 C C . PRO A 1 123 ? -10.248 -4.354 11.753 1.00 97.56 123 PRO A C 1
ATOM 924 O O . PRO A 1 123 ? -10.311 -3.842 12.867 1.00 97.56 123 PRO A O 1
ATOM 927 N N . PHE A 1 124 ? -9.237 -4.105 10.920 1.00 98.38 124 PHE A N 1
ATOM 928 C CA . PHE A 1 124 ? -8.071 -3.293 11.260 1.00 98.38 124 PHE A CA 1
ATOM 929 C C . PHE A 1 124 ? -8.080 -1.913 10.585 1.00 98.38 124 PHE A C 1
ATOM 931 O O . PHE A 1 124 ? -7.409 -0.994 11.058 1.00 98.38 124 PHE A O 1
ATOM 938 N N . TYR A 1 125 ? -8.846 -1.738 9.502 1.00 98.19 125 TYR A N 1
ATOM 939 C CA . TYR A 1 125 ? -8.790 -0.539 8.662 1.00 98.19 125 TYR A CA 1
ATOM 940 C C . TYR A 1 125 ? -9.147 0.754 9.386 1.00 98.19 125 TYR A C 1
ATOM 942 O O . TYR A 1 125 ? -8.401 1.728 9.277 1.00 98.19 125 TYR A O 1
ATOM 950 N N . ALA A 1 126 ? -10.253 0.778 10.132 1.00 98.25 126 ALA A N 1
ATOM 951 C CA . ALA A 1 126 ? -10.732 2.005 10.766 1.00 98.25 126 ALA A CA 1
ATOM 952 C C . ALA A 1 126 ? -9.689 2.586 11.730 1.00 98.25 126 ALA A C 1
ATOM 954 O O . ALA A 1 126 ? -9.310 3.753 11.615 1.00 98.25 126 ALA A O 1
ATOM 955 N N . LYS A 1 127 ? -9.145 1.737 12.608 1.00 98.25 127 LYS A N 1
ATOM 956 C CA . LYS A 1 127 ? -8.087 2.104 13.552 1.00 98.25 127 LYS A CA 1
ATOM 957 C C . LYS A 1 127 ? -6.804 2.549 12.845 1.00 98.25 127 LYS A C 1
ATOM 959 O O . LYS A 1 127 ? -6.241 3.586 13.193 1.00 98.25 127 LYS A O 1
ATOM 964 N N . ALA A 1 128 ? -6.363 1.787 11.843 1.00 97.69 128 ALA A N 1
ATOM 965 C CA . ALA A 1 128 ? -5.167 2.090 11.059 1.00 97.69 128 ALA A CA 1
ATOM 966 C C . ALA A 1 128 ? -5.247 3.475 10.400 1.00 97.69 128 ALA A C 1
ATOM 968 O O . ALA A 1 128 ? -4.342 4.300 10.540 1.00 97.69 128 ALA A O 1
ATOM 969 N N . ILE A 1 129 ? -6.368 3.780 9.745 1.00 97.06 129 ILE A N 1
ATOM 970 C CA . ILE A 1 129 ? -6.606 5.085 9.117 1.00 97.06 129 ILE A CA 1
ATOM 971 C C . ILE A 1 129 ? -6.684 6.188 10.189 1.00 97.06 129 ILE A C 1
ATOM 973 O O . ILE A 1 129 ? -6.058 7.245 10.050 1.00 97.06 129 ILE A O 1
ATOM 977 N N . ALA A 1 130 ? -7.377 5.934 11.302 1.00 97.94 130 ALA A N 1
ATOM 978 C CA . ALA A 1 130 ? -7.546 6.897 12.387 1.00 97.94 130 ALA A CA 1
ATOM 979 C C . ALA A 1 130 ? -6.227 7.300 13.077 1.00 97.94 130 ALA A C 1
ATOM 981 O O . ALA A 1 130 ? -6.152 8.399 13.627 1.00 97.94 130 ALA A O 1
ATOM 982 N N . HIS A 1 131 ? -5.161 6.492 13.006 1.00 96.31 131 HIS A N 1
ATOM 983 C CA . HIS A 1 131 ? -3.873 6.778 13.655 1.00 96.31 131 HIS A CA 1
ATOM 984 C C . HIS A 1 131 ? -3.294 8.167 13.319 1.00 96.31 131 HIS A C 1
ATOM 986 O O . HIS A 1 131 ? -2.782 8.840 14.214 1.00 96.31 131 HIS A O 1
ATOM 992 N N . LYS A 1 132 ? -3.397 8.632 12.062 1.00 94.12 132 LYS A N 1
ATOM 993 C CA . LYS A 1 132 ? -2.967 9.998 11.672 1.00 94.12 132 LYS A CA 1
ATOM 994 C C . LYS A 1 132 ? -4.099 10.917 11.219 1.00 94.12 132 LYS A C 1
ATOM 996 O O . LYS A 1 132 ? -3.880 12.123 11.133 1.00 94.12 132 LYS A O 1
ATOM 1001 N N . VAL A 1 133 ? -5.291 10.380 10.959 1.00 92.38 133 VAL A N 1
ATOM 1002 C CA . VAL A 1 133 ? -6.491 11.182 10.659 1.00 92.38 133 VAL A CA 1
ATOM 1003 C C . VAL A 1 133 ? -7.129 11.728 11.947 1.00 92.38 133 VAL A C 1
ATOM 1005 O O . VAL A 1 133 ? -7.706 12.812 11.942 1.00 92.38 133 VAL A O 1
ATOM 1008 N N . GLY A 1 134 ? -6.957 11.025 13.069 1.00 96.25 134 GLY A N 1
ATOM 1009 C CA . GLY A 1 134 ? -7.477 11.361 14.393 1.00 96.25 134 GLY A CA 1
ATOM 1010 C C . GLY A 1 134 ? -8.370 10.248 14.943 1.00 96.25 134 GLY A C 1
ATOM 1011 O O . GLY A 1 134 ? -9.355 9.875 14.309 1.00 96.25 134 GLY A O 1
ATOM 1012 N N . LEU A 1 135 ? -8.058 9.754 16.147 1.00 96.25 135 LEU A N 1
ATOM 1013 C CA . LEU A 1 135 ? -8.784 8.649 16.796 1.00 96.25 135 LEU A CA 1
ATOM 1014 C C . LEU A 1 135 ? -10.268 8.954 17.035 1.00 96.25 135 LEU A C 1
ATOM 1016 O O . LEU A 1 135 ? -11.091 8.047 17.042 1.00 96.25 135 LEU A O 1
ATOM 1020 N N . GLN A 1 136 ? -10.639 10.231 17.158 1.00 97.94 136 GLN A N 1
ATOM 1021 C CA . GLN A 1 136 ? -12.040 10.647 17.258 1.00 97.94 136 GLN A CA 1
ATOM 1022 C C . GLN A 1 136 ? -12.881 10.306 16.013 1.00 97.94 136 GLN A C 1
ATOM 1024 O O . GLN A 1 136 ? -14.101 10.413 16.062 1.00 97.94 136 GLN A O 1
ATOM 1029 N N . HIS A 1 137 ? -12.244 9.941 14.897 1.00 97.81 137 HIS A N 1
ATOM 1030 C CA . HIS A 1 137 ? -12.914 9.555 13.657 1.00 97.81 137 HIS A CA 1
ATOM 1031 C C . HIS A 1 137 ? -13.030 8.036 13.480 1.00 97.81 137 HIS A C 1
ATOM 1033 O O . HIS A 1 137 ? -13.645 7.611 12.508 1.00 97.81 137 HIS A O 1
ATOM 1039 N N . GLU A 1 138 ? -12.471 7.221 14.383 1.00 98.06 138 GLU A N 1
ATOM 1040 C CA . GLU A 1 138 ? -12.419 5.759 14.230 1.00 98.06 138 GLU A CA 1
ATOM 1041 C C . GLU A 1 138 ? -13.809 5.132 14.063 1.00 98.06 138 GLU A C 1
ATOM 1043 O O . GLU A 1 138 ? -14.000 4.335 13.154 1.00 98.06 138 GLU A O 1
ATOM 1048 N N . GLU A 1 139 ? -14.793 5.539 14.870 1.00 98.12 139 GLU A N 1
ATOM 1049 C CA . GLU A 1 139 ? -16.170 5.030 14.774 1.00 98.12 139 GLU A CA 1
ATOM 1050 C C . GLU A 1 139 ? -16.796 5.344 13.407 1.00 98.12 139 GLU A C 1
ATOM 1052 O O . GLU A 1 139 ? -17.292 4.452 12.727 1.00 98.12 139 GLU A O 1
ATOM 1057 N N . HIS A 1 140 ? -16.681 6.592 12.945 1.00 97.94 140 HIS A N 1
ATOM 1058 C CA . HIS A 1 140 ? -17.220 6.988 11.644 1.00 97.94 140 HIS A CA 1
ATOM 1059 C C . HIS A 1 140 ? -16.504 6.296 10.474 1.00 97.94 140 HIS A C 1
ATOM 1061 O O . HIS A 1 140 ? -17.131 5.909 9.489 1.00 97.94 140 HIS A O 1
ATOM 1067 N N . LEU A 1 141 ? -15.186 6.113 10.583 1.00 98.06 141 LEU A N 1
ATOM 1068 C CA . LEU A 1 141 ? -14.415 5.336 9.617 1.00 98.06 141 LEU A CA 1
ATOM 1069 C C . LEU A 1 141 ? -14.864 3.873 9.615 1.00 98.06 141 LEU A C 1
ATOM 1071 O O . LEU A 1 141 ? -14.965 3.280 8.548 1.00 98.06 141 LEU A O 1
ATOM 1075 N N . GLN A 1 142 ? -15.167 3.295 10.778 1.00 98.00 142 GLN A N 1
ATOM 1076 C CA . GLN A 1 142 ? -15.669 1.927 10.872 1.00 98.00 142 GLN A CA 1
ATOM 1077 C C . GLN A 1 142 ? -17.022 1.769 10.174 1.00 98.00 142 GLN A C 1
ATOM 1079 O O . GLN A 1 142 ? -17.213 0.770 9.479 1.00 98.00 142 GLN A O 1
ATOM 1084 N N . ASP A 1 143 ? -17.919 2.748 10.296 1.00 97.44 143 ASP A N 1
ATOM 1085 C CA . ASP A 1 143 ? -19.191 2.757 9.565 1.00 97.44 143 ASP A CA 1
ATOM 1086 C C . ASP A 1 143 ? -18.959 2.756 8.048 1.00 97.44 143 ASP A C 1
ATOM 1088 O O . ASP A 1 143 ? -19.472 1.888 7.344 1.00 97.44 143 ASP A O 1
ATOM 1092 N N . MET A 1 144 ? -18.095 3.649 7.551 1.00 96.94 144 MET A N 1
ATOM 1093 C CA . MET A 1 144 ? -17.728 3.692 6.129 1.00 96.94 144 MET A CA 1
ATOM 1094 C C . MET A 1 144 ? -17.113 2.371 5.642 1.00 96.94 144 MET A C 1
ATOM 1096 O O . MET A 1 144 ? -17.439 1.889 4.560 1.00 96.94 144 MET A O 1
ATOM 1100 N N . ILE A 1 145 ? -16.228 1.762 6.435 1.00 97.44 145 ILE A N 1
ATOM 1101 C CA . ILE A 1 145 ? -15.626 0.463 6.111 1.00 97.44 145 ILE A CA 1
ATOM 1102 C C . ILE A 1 145 ? -16.690 -0.641 6.091 1.00 97.44 145 ILE A C 1
ATOM 1104 O O . ILE A 1 145 ? -16.663 -1.502 5.218 1.00 97.44 145 ILE A O 1
ATOM 1108 N N . ASN A 1 146 ? -17.656 -0.637 7.007 1.00 96.56 146 ASN A N 1
ATOM 1109 C CA . ASN A 1 146 ? -18.728 -1.631 6.990 1.00 96.56 146 ASN A CA 1
ATOM 1110 C C . ASN A 1 146 ? -19.588 -1.533 5.722 1.00 96.56 146 ASN A C 1
ATOM 1112 O O . ASN A 1 146 ? -19.971 -2.574 5.186 1.00 96.56 146 ASN A O 1
ATOM 1116 N N . ASP A 1 147 ? -19.825 -0.318 5.223 1.00 96.00 147 ASP A N 1
ATOM 1117 C CA . ASP A 1 147 ? -20.548 -0.089 3.969 1.00 96.00 147 ASP A CA 1
ATOM 1118 C C . ASP A 1 147 ? -19.765 -0.592 2.745 1.00 96.00 147 ASP A C 1
ATOM 1120 O O . ASP A 1 147 ? -20.358 -1.151 1.820 1.00 96.00 147 ASP A O 1
ATOM 1124 N N . MET A 1 148 ? -18.438 -0.416 2.731 1.00 95.25 148 MET A N 1
ATOM 1125 C CA . MET A 1 148 ? -17.584 -0.824 1.604 1.00 95.25 148 MET A CA 1
ATOM 1126 C C . MET A 1 148 ? -17.272 -2.327 1.582 1.00 95.25 148 MET A C 1
ATOM 1128 O O . MET A 1 148 ? -17.059 -2.893 0.512 1.00 95.25 148 MET A O 1
ATOM 1132 N N . TYR A 1 149 ? -17.268 -2.984 2.745 1.00 94.38 149 TYR A N 1
ATOM 1133 C CA . TYR A 1 149 ? -16.970 -4.412 2.896 1.00 94.38 149 TYR A CA 1
ATOM 1134 C C . TYR A 1 149 ? -18.147 -5.140 3.559 1.00 94.38 149 TYR A C 1
ATOM 1136 O O . TYR A 1 149 ? -18.036 -5.564 4.719 1.00 94.38 149 TYR A O 1
ATOM 1144 N N . PRO A 1 150 ? -19.294 -5.288 2.875 1.00 85.19 150 PRO A N 1
ATOM 1145 C CA . PRO A 1 150 ? -20.436 -5.996 3.437 1.00 85.19 150 PRO A CA 1
ATOM 1146 C C . PRO A 1 150 ? -20.073 -7.460 3.713 1.00 85.19 150 PRO A C 1
ATOM 1148 O O . PRO A 1 150 ? -19.354 -8.093 2.940 1.00 85.19 150 PRO A O 1
ATOM 1151 N N . GLU A 1 151 ? -20.573 -8.008 4.824 1.00 79.69 151 GLU A N 1
ATOM 1152 C CA . GLU A 1 151 ? -20.435 -9.440 5.106 1.00 79.69 151 GLU A CA 1
ATOM 1153 C C . GLU A 1 151 ? -21.053 -10.238 3.950 1.00 79.69 151 GLU A C 1
ATOM 1155 O O . GLU A 1 151 ? -22.205 -10.002 3.570 1.00 79.69 151 GLU A O 1
ATOM 1160 N N . ILE A 1 152 ? -20.289 -11.174 3.382 1.00 65.25 152 ILE A N 1
ATOM 1161 C CA . ILE A 1 152 ? -20.819 -12.106 2.386 1.00 65.25 152 ILE A CA 1
ATOM 1162 C C . ILE A 1 152 ? -21.799 -13.022 3.127 1.00 65.25 152 ILE A C 1
ATOM 1164 O O . ILE A 1 152 ? -21.387 -13.788 3.998 1.00 65.25 152 ILE A O 1
ATOM 1168 N N . GLN A 1 153 ? -23.091 -12.886 2.817 1.00 44.03 153 GLN A N 1
ATOM 1169 C CA . GLN A 1 153 ? -24.153 -13.759 3.330 1.00 44.03 153 GLN A CA 1
ATOM 1170 C C . GLN A 1 153 ? -24.060 -15.173 2.759 1.00 44.03 153 GLN A C 1
ATOM 1172 O O . GLN A 1 153 ? -23.769 -15.306 1.547 1.00 44.03 153 GLN A O 1
#

Sequence (153 aa):
MKIAKSSLILGLALVLIAGMAFGYFIKPSAPSEDHLAMIKNKSIAEQREAWIGIADSIRGELAMEGKYDCCLDKPCWYCIQKTPGHGEGAECTCRQDILNGEHPCGECIGEILEGHGLAELKPFYAKAIAHKVGLQHEEHLQDMINDMYPEIQ

pLDDT: mean 82.95, std 15.41, range [44.03, 98.38]